Protein AF-A0A350AGY1-F1 (afdb_monomer)

pLDDT: mean 88.21, std 12.21, range [50.25, 97.75]

Solvent-accessible surface area (backbone atoms only — not comparable to full-atom values): 3466 Å² total; per-residue (Å²): 138,56,68,68,58,52,53,32,35,74,41,44,79,42,83,66,90,70,67,76,43,68,57,97,86,39,82,40,34,46,81,88,50,70,55,57,38,94,74,61,83,59,87,81,82,77,86,70,82,85,121

Sequence (51 aa):
CGKSTTLRMIAGVEMQDEGEIYVDGALICDTVFRVPPERRAIGLMFQDFAL

Secondary structure (DSSP, 8-state):
--HHHHHHHHHTSS--SSS-EEETTEEEE-SS-B--GGGTT----------

Structure (mmCIF, N/CA/C/O backbone):
data_AF-A0A350AGY1-F1
#
_entry.id   AF-A0A350AGY1-F1
#
loop_
_atom_site.group_PDB
_atom_site.id
_atom_site.type_symbol
_atom_site.label_atom_id
_atom_site.label_alt_id
_atom_site.label_comp_id
_atom_site.label_asym_id
_atom_site.label_entity_id
_atom_site.label_seq_id
_atom_site.pdbx_PDB_ins_code
_atom_site.Cartn_x
_atom_site.Cartn_y
_atom_site.Cartn_z
_atom_site.occupancy
_atom_site.B_iso_or_equiv
_atom_site.auth_seq_id
_atom_site.auth_comp_id
_atom_site.auth_asym_id
_atom_site.auth_atom_id
_atom_site.pdbx_PDB_model_num
ATOM 1 N N . CYS A 1 1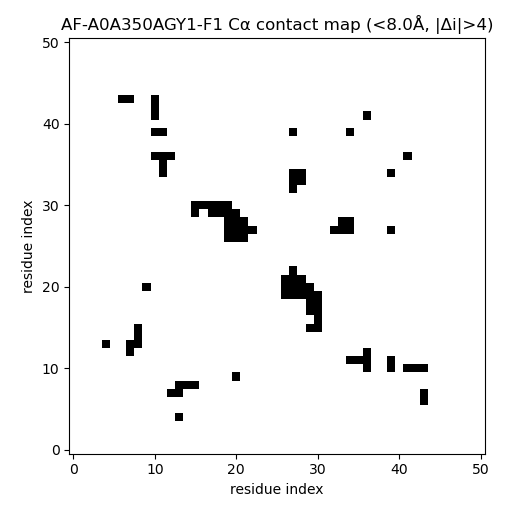 ? -4.246 16.383 3.911 1.00 69.50 1 CYS A N 1
ATOM 2 C CA . CYS A 1 1 ? -3.084 15.710 4.535 1.00 69.50 1 CYS A CA 1
ATOM 3 C C . CYS A 1 1 ? -3.285 14.205 4.351 1.00 69.50 1 CYS A C 1
ATOM 5 O O . CYS A 1 1 ? -4.402 13.767 4.553 1.00 69.50 1 CYS A O 1
ATOM 7 N N . GLY A 1 2 ? -2.302 13.447 3.846 1.00 88.81 2 GLY A N 1
ATOM 8 C CA . GLY A 1 2 ? -2.413 11.978 3.701 1.00 88.81 2 GLY A CA 1
ATOM 9 C C . GLY A 1 2 ? -2.322 11.403 2.281 1.00 88.81 2 GLY A C 1
ATOM 10 O O . GLY A 1 2 ? -2.029 10.229 2.143 1.00 88.81 2 GLY A O 1
ATOM 11 N N . LYS A 1 3 ? -2.470 12.207 1.215 1.00 92.31 3 LYS A N 1
ATOM 12 C CA . LYS A 1 3 ? -2.417 11.707 -0.178 1.00 92.31 3 LYS A CA 1
ATOM 13 C C . LYS A 1 3 ? -1.153 10.894 -0.485 1.00 92.31 3 LYS A C 1
ATOM 15 O O . LYS A 1 3 ? -1.249 9.783 -0.992 1.00 92.31 3 LYS A O 1
ATOM 20 N N . SER A 1 4 ? 0.022 11.439 -0.162 1.00 90.19 4 SER A N 1
ATOM 21 C CA . SER A 1 4 ? 1.293 10.757 -0.423 1.00 90.19 4 SER A CA 1
ATOM 22 C C . SER A 1 4 ? 1.434 9.481 0.405 1.00 90.19 4 SER A C 1
ATOM 24 O O . SER A 1 4 ? 1.878 8.475 -0.130 1.00 90.19 4 SER A O 1
ATOM 26 N N . THR A 1 5 ? 1.001 9.498 1.669 1.00 92.38 5 THR A N 1
ATOM 27 C CA . THR A 1 5 ? 0.956 8.320 2.550 1.00 92.38 5 THR A CA 1
ATOM 28 C C . THR A 1 5 ? 0.049 7.239 1.960 1.00 92.38 5 THR A C 1
ATOM 30 O O . THR A 1 5 ? 0.467 6.099 1.809 1.00 92.38 5 THR A O 1
ATOM 33 N N . THR A 1 6 ? -1.156 7.597 1.506 1.00 92.88 6 THR A N 1
ATOM 34 C CA . THR A 1 6 ? -2.079 6.660 0.849 1.00 92.88 6 THR A CA 1
ATOM 35 C C . THR A 1 6 ? -1.465 6.034 -0.401 1.00 92.88 6 THR A C 1
ATOM 37 O O . THR A 1 6 ? -1.520 4.819 -0.564 1.00 92.88 6 THR A O 1
ATOM 40 N N . LEU A 1 7 ? -0.830 6.832 -1.264 1.00 92.38 7 LEU A 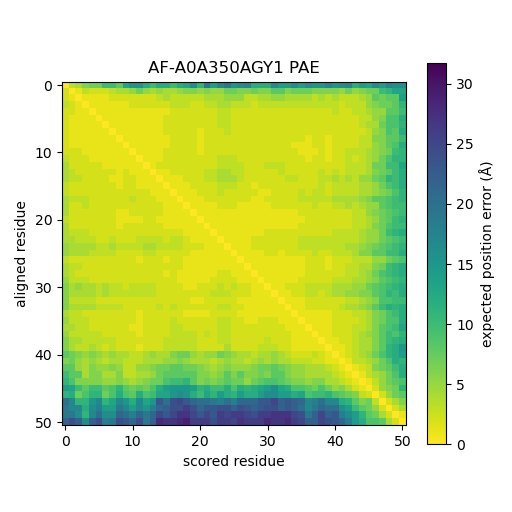N 1
ATOM 41 C CA . LEU A 1 7 ? -0.168 6.307 -2.463 1.00 92.38 7 LEU A CA 1
ATOM 42 C C . LEU A 1 7 ? 1.027 5.405 -2.122 1.00 92.38 7 LEU A C 1
ATOM 44 O O . LEU A 1 7 ? 1.216 4.380 -2.775 1.00 92.38 7 LEU A O 1
ATOM 48 N N . ARG A 1 8 ? 1.801 5.740 -1.083 1.00 91.75 8 ARG A N 1
ATOM 49 C CA . ARG A 1 8 ? 2.898 4.898 -0.577 1.00 91.75 8 ARG A CA 1
ATOM 50 C C . ARG A 1 8 ? 2.382 3.573 -0.013 1.00 91.75 8 ARG A C 1
ATOM 52 O O . ARG A 1 8 ? 2.986 2.544 -0.305 1.00 91.75 8 ARG A O 1
ATOM 59 N N . MET A 1 9 ? 1.255 3.568 0.701 1.00 94.62 9 MET A N 1
ATOM 60 C CA . MET A 1 9 ? 0.612 2.338 1.189 1.00 94.62 9 MET A CA 1
ATOM 61 C C . MET A 1 9 ? 0.101 1.455 0.042 1.00 94.62 9 MET A C 1
ATOM 63 O O . MET A 1 9 ? 0.377 0.255 0.008 1.00 94.62 9 MET A O 1
ATOM 67 N N . ILE A 1 10 ? -0.568 2.047 -0.954 1.00 93.19 10 ILE A N 1
ATOM 68 C CA . ILE A 1 10 ? -1.042 1.332 -2.153 1.00 93.19 10 ILE A CA 1
ATOM 69 C C . ILE A 1 10 ? 0.137 0.703 -2.914 1.00 93.19 10 ILE A C 1
ATOM 71 O O . ILE A 1 10 ? 0.108 -0.488 -3.231 1.00 93.19 10 ILE A O 1
ATOM 75 N N . ALA A 1 11 ? 1.220 1.457 -3.118 1.00 92.69 11 ALA A N 1
ATOM 76 C CA . ALA A 1 11 ? 2.444 0.961 -3.749 1.00 92.69 11 ALA A CA 1
ATOM 77 C C . ALA A 1 11 ? 3.223 -0.057 -2.888 1.0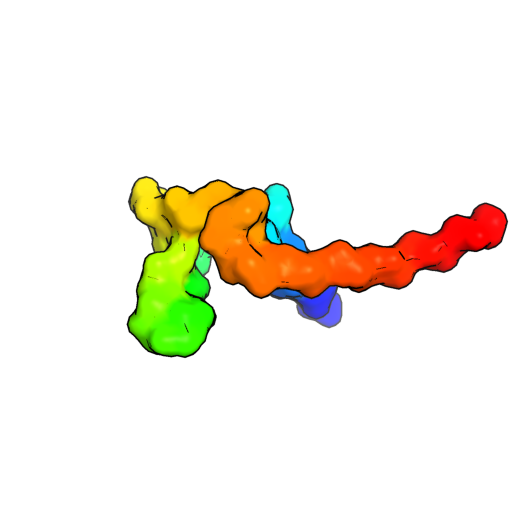0 92.69 11 ALA A C 1
ATOM 79 O O . ALA A 1 11 ? 4.120 -0.723 -3.396 1.00 92.69 11 ALA A O 1
ATOM 80 N N . GLY A 1 12 ? 2.889 -0.202 -1.602 1.00 92.50 12 GLY A N 1
ATOM 81 C CA . GLY A 1 12 ? 3.549 -1.117 -0.663 1.00 92.50 12 GLY A CA 1
ATOM 82 C C . GLY A 1 12 ? 4.852 -0.588 -0.057 1.00 92.50 12 GLY A C 1
ATOM 83 O O . GLY A 1 12 ? 5.606 -1.358 0.530 1.00 92.50 12 GLY A O 1
ATOM 84 N N . VAL A 1 13 ? 5.124 0.709 -0.199 1.00 91.88 13 VAL A N 1
ATOM 85 C CA . VAL A 1 13 ? 6.280 1.395 0.405 1.00 91.88 13 VAL A CA 1
ATOM 86 C C . VAL A 1 13 ? 6.079 1.591 1.911 1.00 91.88 13 VAL A C 1
ATOM 88 O O . VAL A 1 13 ? 7.039 1.546 2.674 1.00 91.88 13 VAL A O 1
ATOM 91 N N . GLU A 1 14 ? 4.831 1.784 2.333 1.00 92.00 14 GLU A N 1
ATOM 92 C CA . GLU A 1 14 ? 4.414 1.886 3.735 1.00 92.00 14 GLU A CA 1
ATOM 93 C C . GLU A 1 14 ? 3.316 0.852 4.026 1.00 92.00 14 GLU A C 1
ATOM 95 O O . GLU A 1 14 ? 2.653 0.373 3.104 1.00 92.00 14 GLU A O 1
ATOM 100 N N . MET A 1 15 ? 3.131 0.498 5.300 1.00 91.69 15 MET A N 1
ATOM 101 C CA . MET A 1 15 ? 2.076 -0.415 5.753 1.00 91.69 15 MET A CA 1
ATOM 102 C C . MET A 1 15 ? 1.040 0.371 6.556 1.00 91.69 15 MET A C 1
ATOM 104 O O . MET A 1 15 ? 1.402 1.239 7.347 1.00 91.69 15 MET A O 1
ATOM 108 N N . GLN A 1 16 ? -0.233 0.061 6.339 1.00 94.38 16 GLN A N 1
ATOM 109 C CA . GLN A 1 16 ? -1.327 0.536 7.173 1.00 94.38 16 GLN A CA 1
ATOM 110 C C . GLN A 1 16 ? -1.365 -0.212 8.511 1.00 94.38 16 GLN A C 1
ATOM 112 O O . GLN A 1 16 ? -1.058 -1.402 8.560 1.00 94.38 16 GLN A O 1
ATOM 117 N N . ASP A 1 17 ? -1.800 0.461 9.574 1.00 95.31 17 ASP A N 1
ATOM 118 C CA . ASP A 1 17 ? -1.966 -0.170 10.891 1.00 95.31 17 ASP A CA 1
ATOM 119 C C . ASP A 1 17 ? -3.186 -1.109 10.932 1.00 95.31 17 ASP A C 1
ATOM 121 O O . ASP A 1 17 ? -3.160 -2.151 11.583 1.00 95.31 17 ASP A O 1
ATOM 125 N N . GLU A 1 18 ? -4.251 -0.754 10.207 1.00 97.31 18 GLU A N 1
ATOM 126 C CA . GLU A 1 18 ? -5.511 -1.497 10.138 1.00 97.31 18 GLU A CA 1
ATOM 127 C C . GLU A 1 18 ? -6.137 -1.407 8.736 1.00 97.31 18 GLU A C 1
ATOM 129 O O . GLU A 1 18 ? -5.861 -0.483 7.965 1.00 97.31 18 GLU A O 1
ATOM 134 N N . GLY A 1 19 ? -7.028 -2.352 8.425 1.00 96.94 19 GLY A N 1
ATOM 135 C CA . GLY A 1 19 ? -7.786 -2.388 7.174 1.00 96.94 19 GLY A CA 1
ATOM 136 C C . GLY A 1 19 ? -7.091 -3.134 6.034 1.00 96.94 19 GLY A C 1
ATOM 137 O O . GLY A 1 19 ? -6.048 -3.770 6.201 1.00 96.94 19 GLY A O 1
ATOM 138 N N . GLU A 1 20 ? -7.711 -3.063 4.859 1.00 97.75 20 GLU A N 1
ATOM 139 C CA . GLU A 1 20 ? -7.398 -3.915 3.713 1.00 97.75 20 GLU A CA 1
ATOM 140 C C . GLU A 1 20 ? -7.222 -3.081 2.438 1.00 97.75 20 GLU A C 1
ATOM 142 O O . GLU A 1 20 ? -7.912 -2.081 2.220 1.00 97.75 20 GLU A O 1
ATOM 147 N N . ILE A 1 21 ? -6.309 -3.515 1.572 1.00 96.44 21 ILE A N 1
ATOM 148 C CA . ILE A 1 21 ? -6.054 -2.913 0.263 1.00 96.44 21 ILE A CA 1
ATOM 149 C C . ILE A 1 21 ? -6.334 -3.959 -0.811 1.00 96.44 21 ILE A C 1
ATOM 151 O O . ILE A 1 21 ? -5.679 -5.005 -0.860 1.00 96.44 21 ILE A O 1
ATOM 155 N N . TYR A 1 22 ? -7.267 -3.633 -1.705 1.00 96.25 22 TYR A N 1
ATOM 156 C CA . TYR A 1 22 ? -7.621 -4.449 -2.862 1.00 96.25 22 TYR A CA 1
ATOM 157 C C . TYR A 1 22 ? -7.261 -3.736 -4.162 1.00 96.25 22 TYR A C 1
ATOM 159 O O . TYR A 1 22 ? -7.451 -2.525 -4.290 1.00 96.25 22 TYR A O 1
ATOM 167 N N . VAL A 1 23 ? -6.793 -4.504 -5.141 1.00 92.44 23 VAL A N 1
ATOM 168 C CA . VAL A 1 23 ? -6.576 -4.057 -6.523 1.00 92.44 23 VAL A CA 1
ATOM 169 C C . VAL A 1 23 ? -7.285 -5.044 -7.433 1.00 92.44 23 VAL A C 1
ATOM 171 O O . VAL A 1 23 ? -7.092 -6.248 -7.297 1.00 92.44 23 VAL A O 1
ATOM 174 N N . ASP A 1 24 ? -8.159 -4.542 -8.304 1.00 91.50 24 ASP A N 1
ATOM 175 C CA . ASP A 1 24 ? -8.986 -5.360 -9.203 1.00 91.50 24 ASP A CA 1
ATOM 176 C C . ASP A 1 24 ? -9.753 -6.488 -8.482 1.00 91.50 24 ASP A C 1
ATOM 178 O O . ASP A 1 24 ? -9.930 -7.591 -8.993 1.00 91.50 24 ASP A O 1
ATOM 182 N N . GLY A 1 25 ? -10.198 -6.213 -7.250 1.00 94.81 25 GLY A N 1
ATOM 183 C CA . GLY A 1 25 ? -10.913 -7.168 -6.398 1.00 94.81 25 GLY A CA 1
ATOM 184 C C . GLY A 1 25 ? -10.028 -8.213 -5.707 1.00 94.81 25 GLY A C 1
ATOM 185 O O . GLY A 1 25 ? -10.534 -8.975 -4.887 1.00 94.81 25 GLY A O 1
ATOM 186 N N . ALA A 1 26 ? -8.720 -8.239 -5.974 1.00 94.69 26 ALA A N 1
ATOM 187 C CA . ALA A 1 26 ? -7.769 -9.100 -5.282 1.00 94.69 26 ALA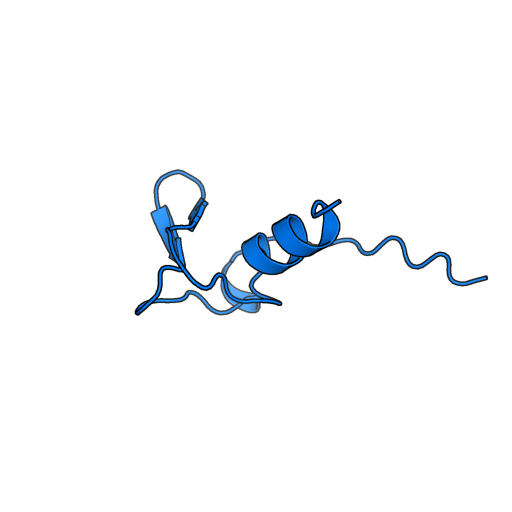 A CA 1
ATOM 188 C C . ALA A 1 26 ? -7.179 -8.392 -4.058 1.00 94.69 26 ALA A C 1
ATOM 190 O O . ALA A 1 26 ? -6.708 -7.258 -4.151 1.00 94.69 26 ALA A O 1
ATOM 191 N N . LEU A 1 27 ? -7.174 -9.078 -2.913 1.00 96.44 27 LEU A N 1
ATOM 192 C CA . LEU A 1 27 ? -6.491 -8.607 -1.713 1.00 96.44 27 LEU A CA 1
ATOM 193 C C . LEU A 1 27 ? -4.982 -8.576 -1.967 1.00 96.44 27 LEU A C 1
ATOM 195 O O . LEU A 1 27 ? -4.390 -9.594 -2.328 1.00 96.44 27 LEU A O 1
ATOM 199 N N . ILE A 1 28 ? -4.355 -7.421 -1.749 1.00 96.25 28 ILE A N 1
ATOM 200 C CA . ILE A 1 28 ? -2.902 -7.262 -1.899 1.00 96.25 28 ILE A CA 1
ATOM 201 C C . ILE A 1 28 ? -2.193 -6.910 -0.590 1.00 96.25 28 ILE A C 1
ATOM 203 O O . ILE A 1 28 ? -0.973 -7.068 -0.502 1.00 96.25 28 ILE A O 1
ATOM 207 N N . CYS A 1 29 ? -2.919 -6.422 0.418 1.00 97.44 29 CYS A N 1
ATOM 208 C CA . CYS A 1 29 ? -2.366 -6.113 1.732 1.00 97.44 29 CYS A CA 1
ATOM 209 C C . CYS A 1 29 ? -3.466 -6.068 2.796 1.00 97.44 29 CYS A C 1
ATOM 211 O O . CYS A 1 29 ? -4.437 -5.335 2.627 1.00 97.44 29 CYS A O 1
ATOM 213 N N . ASP A 1 30 ? -3.266 -6.765 3.905 1.00 97.12 30 ASP A N 1
ATOM 214 C CA . ASP A 1 30 ? -3.965 -6.563 5.178 1.00 97.12 30 ASP A CA 1
ATOM 215 C C . ASP A 1 30 ? -2.917 -6.548 6.317 1.00 97.12 30 ASP A C 1
ATOM 217 O O . ASP A 1 30 ? -1.730 -6.312 6.059 1.00 97.12 30 ASP A O 1
ATOM 221 N N . THR A 1 31 ? -3.329 -6.763 7.568 1.00 95.06 31 THR A N 1
ATOM 222 C CA . THR A 1 31 ? -2.436 -6.768 8.743 1.00 95.06 31 THR A CA 1
ATOM 223 C C . THR A 1 31 ? -1.619 -8.061 8.922 1.00 95.06 31 THR A C 1
ATOM 225 O O . THR A 1 31 ? -0.759 -8.127 9.800 1.00 95.06 31 THR A O 1
ATOM 228 N N . VAL A 1 32 ? -1.843 -9.088 8.097 1.00 95.56 32 VAL A N 1
ATOM 229 C CA . VAL A 1 32 ? -1.207 -10.420 8.165 1.00 95.56 32 VAL A CA 1
ATOM 230 C C . VAL A 1 32 ? -0.521 -10.790 6.843 1.00 95.56 32 VAL A C 1
ATOM 232 O O . VAL A 1 32 ? 0.583 -11.341 6.829 1.00 95.56 32 VAL A O 1
ATOM 235 N N . PHE A 1 33 ? -1.159 -10.486 5.721 1.00 95.62 33 PHE A N 1
ATOM 236 C CA . PHE A 1 33 ? -0.763 -10.801 4.362 1.00 95.62 33 PHE A CA 1
ATOM 237 C C . PHE A 1 33 ? -0.323 -9.547 3.604 1.00 95.62 33 PHE A C 1
ATOM 239 O O . PHE A 1 33 ? -0.947 -8.489 3.669 1.00 95.62 33 PHE A O 1
ATOM 246 N N . ARG A 1 34 ? 0.735 -9.685 2.795 1.00 94.50 34 ARG A N 1
ATOM 247 C CA . ARG A 1 34 ? 1.154 -8.634 1.865 1.00 94.50 34 ARG A CA 1
ATOM 248 C C . ARG A 1 34 ? 1.780 -9.187 0.592 1.00 94.50 34 ARG A C 1
ATOM 250 O O . ARG A 1 34 ? 2.670 -10.038 0.633 1.00 94.50 34 ARG A O 1
ATOM 257 N N . VAL A 1 35 ? 1.398 -8.600 -0.535 1.00 95.38 35 VAL A N 1
ATOM 258 C CA . VAL A 1 35 ? 2.141 -8.681 -1.793 1.00 95.38 35 VAL A CA 1
ATOM 259 C C . VAL A 1 35 ? 3.281 -7.656 -1.728 1.00 95.38 35 VAL A C 1
ATOM 261 O O . VAL A 1 35 ? 3.015 -6.486 -1.423 1.00 95.38 35 VAL A O 1
ATOM 264 N N . PRO A 1 36 ? 4.545 -8.047 -1.974 1.00 93.62 36 PRO A N 1
ATOM 265 C CA . PRO A 1 36 ? 5.661 -7.107 -1.954 1.00 93.62 36 PRO A CA 1
ATOM 266 C C . PRO A 1 36 ? 5.560 -6.104 -3.123 1.00 93.62 36 PRO A C 1
ATOM 268 O O . PRO A 1 36 ? 4.983 -6.453 -4.158 1.00 93.62 36 PRO A O 1
ATOM 271 N N . PRO A 1 37 ? 6.083 -4.870 -2.978 1.00 92.38 37 PRO A N 1
ATOM 272 C CA . PRO A 1 37 ? 5.892 -3.768 -3.933 1.00 92.38 37 PRO A CA 1
ATOM 273 C C . PRO A 1 37 ? 6.164 -4.139 -5.390 1.00 92.38 37 PRO A C 1
ATOM 275 O O . PRO A 1 37 ? 5.350 -3.867 -6.271 1.00 92.38 37 PRO A O 1
ATOM 278 N N . GLU A 1 38 ? 7.265 -4.844 -5.641 1.00 92.44 38 GLU A N 1
ATOM 279 C CA . GLU A 1 38 ? 7.706 -5.258 -6.972 1.00 92.44 38 GLU A CA 1
ATOM 280 C C . GLU A 1 38 ? 6.753 -6.249 -7.661 1.00 92.44 38 GLU A C 1
ATOM 282 O O . GLU A 1 38 ? 6.837 -6.450 -8.870 1.00 92.44 38 GLU A O 1
ATOM 287 N N . ARG A 1 39 ? 5.821 -6.850 -6.912 1.00 92.81 39 ARG A N 1
ATOM 288 C CA . ARG A 1 39 ? 4.791 -7.768 -7.424 1.00 92.81 39 ARG A CA 1
ATOM 289 C C . A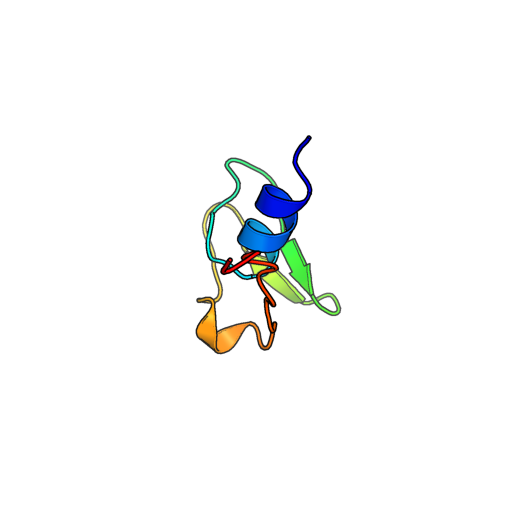RG A 1 39 ? 3.396 -7.151 -7.488 1.00 92.81 39 ARG A C 1
ATOM 291 O O . ARG A 1 39 ? 2.472 -7.830 -7.922 1.00 92.81 39 ARG A O 1
ATOM 298 N N . ARG A 1 40 ? 3.222 -5.888 -7.080 1.00 91.81 40 ARG A N 1
ATOM 299 C CA . ARG A 1 40 ? 1.910 -5.216 -7.108 1.00 91.81 40 ARG A CA 1
ATOM 300 C C . ARG A 1 40 ? 1.519 -4.684 -8.488 1.00 91.81 40 ARG A C 1
ATOM 302 O O . ARG A 1 40 ? 0.375 -4.293 -8.658 1.00 91.81 40 ARG A O 1
ATOM 309 N N . ALA A 1 41 ? 2.447 -4.651 -9.451 1.00 86.44 41 ALA A N 1
ATOM 310 C CA . ALA A 1 41 ? 2.249 -4.046 -10.776 1.00 86.44 41 ALA A CA 1
ATOM 311 C C . ALA A 1 41 ? 1.784 -2.569 -10.727 1.00 86.44 41 ALA A C 1
ATOM 313 O O . ALA A 1 41 ? 1.113 -2.085 -11.635 1.00 86.44 41 AL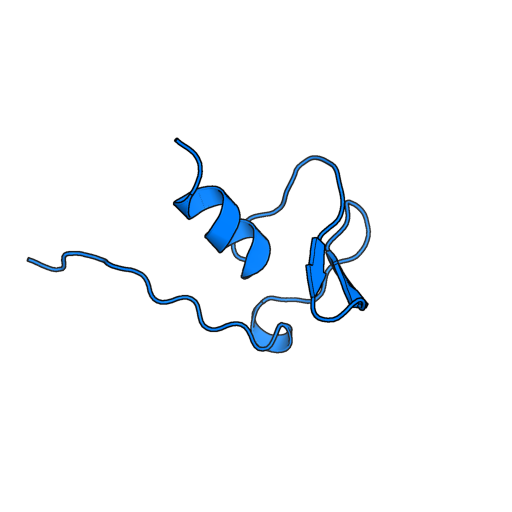A A O 1
ATOM 314 N N . ILE A 1 42 ? 2.166 -1.839 -9.671 1.00 86.06 42 ILE A N 1
ATOM 315 C CA . ILE A 1 42 ? 1.825 -0.427 -9.455 1.00 86.06 42 ILE A CA 1
ATOM 316 C C . ILE A 1 42 ? 3.073 0.429 -9.666 1.00 86.06 42 ILE A C 1
ATOM 318 O O . ILE A 1 42 ? 4.071 0.270 -8.965 1.00 86.06 42 ILE A O 1
ATOM 322 N N . GLY A 1 43 ? 3.003 1.367 -10.611 1.00 83.06 43 GLY A N 1
ATOM 323 C CA . GLY A 1 43 ? 4.015 2.408 -10.780 1.00 83.06 43 GLY A CA 1
ATOM 324 C C . GLY A 1 43 ? 3.724 3.600 -9.870 1.00 83.06 43 GLY A C 1
ATOM 325 O O . GLY A 1 43 ? 2.653 4.197 -9.965 1.00 83.06 43 GLY A O 1
ATOM 326 N N . LEU A 1 44 ? 4.675 3.971 -9.010 1.00 80.44 44 LEU A N 1
ATOM 327 C CA . LEU A 1 44 ? 4.589 5.180 -8.191 1.00 80.44 44 LEU A CA 1
ATOM 328 C C . LEU A 1 44 ? 5.555 6.235 -8.738 1.00 80.44 44 LEU A C 1
ATOM 330 O O . LEU A 1 44 ? 6.768 6.109 -8.595 1.00 80.44 44 LEU A O 1
ATOM 334 N N . MET A 1 45 ? 5.016 7.279 -9.369 1.00 78.81 45 MET A N 1
ATOM 335 C CA . MET A 1 45 ? 5.802 8.440 -9.785 1.00 78.81 45 MET A CA 1
ATOM 336 C C . MET A 1 45 ? 5.862 9.432 -8.623 1.00 78.81 45 MET A C 1
ATOM 338 O O . MET A 1 45 ? 4.847 10.020 -8.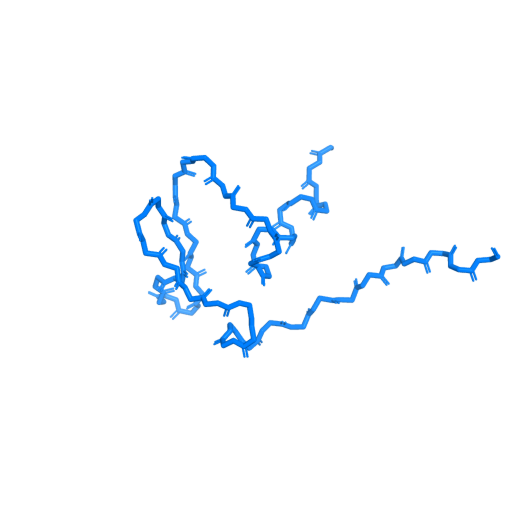246 1.00 78.81 45 MET A O 1
ATOM 342 N N . PHE A 1 46 ? 7.048 9.629 -8.056 1.00 67.88 46 PHE A N 1
ATOM 343 C CA . PHE A 1 46 ? 7.269 10.714 -7.110 1.00 67.88 46 PHE A CA 1
ATOM 344 C C . PHE A 1 46 ? 7.478 12.009 -7.889 1.00 67.88 46 PHE A C 1
ATOM 346 O O . PHE A 1 46 ? 8.349 12.092 -8.752 1.00 67.88 46 PHE A O 1
ATOM 353 N N . GLN A 1 47 ? 6.683 13.033 -7.581 1.00 66.81 47 GLN A N 1
ATOM 354 C CA . GLN A 1 47 ? 7.078 14.402 -7.888 1.00 66.81 47 GLN A CA 1
ATOM 355 C C . GLN A 1 47 ? 8.071 14.842 -6.818 1.00 66.81 47 GLN A C 1
ATOM 357 O O . GLN A 1 47 ? 7.725 15.591 -5.906 1.00 66.81 47 GLN A O 1
ATOM 362 N N . ASP A 1 48 ? 9.302 14.350 -6.913 1.00 59.94 48 ASP A N 1
ATOM 363 C CA . ASP A 1 48 ? 10.404 15.113 -6.359 1.00 59.94 48 ASP A CA 1
ATOM 364 C C . ASP A 1 48 ? 10.574 16.314 -7.287 1.00 59.94 48 ASP A C 1
ATOM 366 O O . ASP A 1 48 ? 10.935 16.175 -8.458 1.00 59.94 48 ASP A O 1
ATOM 370 N N . PHE A 1 49 ? 10.259 17.509 -6.787 1.00 50.25 49 PHE A N 1
ATOM 371 C CA . PHE A 1 49 ? 10.809 18.730 -7.362 1.00 50.25 49 PHE A CA 1
ATOM 372 C C . PHE A 1 49 ? 12.318 18.686 -7.099 1.00 50.25 49 PHE A C 1
ATOM 374 O O . PHE A 1 49 ? 12.804 19.283 -6.144 1.00 50.25 49 PHE A O 1
ATOM 381 N N . ALA A 1 50 ? 13.049 17.909 -7.898 1.00 52.12 50 ALA A N 1
ATOM 382 C CA . ALA A 1 50 ? 14.496 17.982 -7.966 1.00 52.12 50 ALA A CA 1
ATOM 383 C C . ALA A 1 50 ? 14.843 19.300 -8.675 1.00 52.12 50 ALA A C 1
ATOM 385 O O . ALA A 1 50 ? 14.928 19.354 -9.903 1.00 52.12 50 ALA A O 1
ATOM 386 N N . LEU A 1 51 ? 14.930 20.368 -7.881 1.00 53.72 51 LEU A N 1
ATOM 387 C CA . LEU A 1 51 ? 15.541 21.653 -8.216 1.00 53.72 51 LEU A CA 1
ATOM 388 C C . LEU A 1 51 ? 16.888 21.748 -7.501 1.00 53.7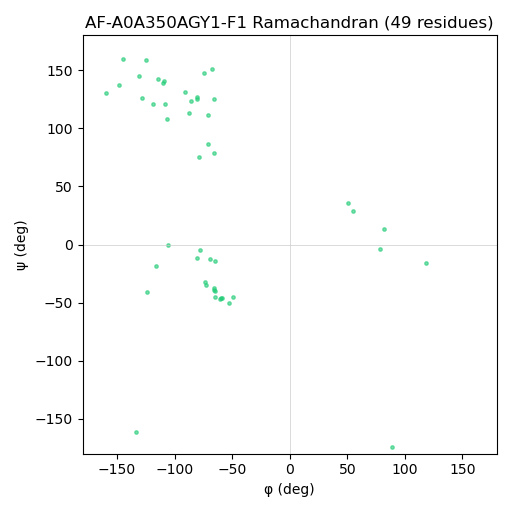2 51 LEU A C 1
ATOM 390 O O . LEU A 1 51 ? 16.921 21.428 -6.291 1.00 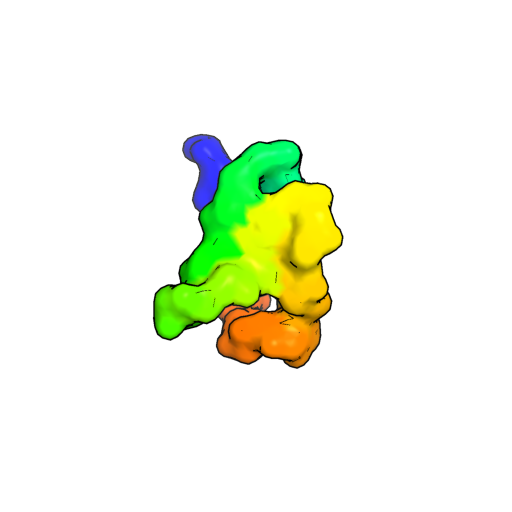53.72 51 LEU A O 1
#

Radius of gyration: 11.83 Å; Cα contacts (8 Å, |Δi|>4): 47; chains: 1; bounding box: 26×32×22 Å

Mean predicted aligned error: 4.78 Å

Foldseek 3Di:
DCPVVVLCCLLQVDPDPADFDDDPNDTADGNPDHDHNVRSPDDDDDPPPPD

Nearest PDB structures (foldseek):
  3fvq-assembly1_A  TM=9.548E-01  e=1.204E-02  Neisseria gonorrhoeae FA 1090
  3fvq-assembly1_B  TM=9.332E-01  e=2.457E-02  Neisseria gonorrhoeae FA 1090
  5lj7-assembly1_A  TM=8.131E-01  e=1.399E+00  Aggregatibacter actinomycetemcomitans